Protein AF-A0ABC8SSW8-F1 (afdb_monomer_lite)

pLDDT: mean 94.86, std 8.97, range [36.47, 98.88]

Foldseek 3Di:
DAELFECDCVVHGLVNLLVVCVVVVHDDDDSLCCLPPPSNLVVSLVSLLCQQQDQDPVPRDRNLGDVVQQEYEHYAADDDPPDLQCPSVVVSCVVVVVSNCVSHVDHHYYHNHPDDDGPPPD

Sequence (122 aa):
MLSFVNNNNDFGGRTQYVQWARNAGAQINSNDDFYTNPVLKGYYKNRVKRVITRFNTITGIAYRDDPTIMASGLMNEPRCQVDYSGRTITAWVQEMATYVKALDGKHLLEIGMEGFYGDSLL

Secondary structure (DSSP, 8-state):
-EES-BSSSTTSHHHHHHHHHHHTT-----GGGGGT-HHHHHHHHHHHHHHHTPBPTTT--BGGG-TT--EEES-BS---SS-TTSHHHHHHHHHHHHHHHHH-SSSEEE--------S---

Radius of gyration: 15.2 Å; chains: 1; bounding box: 33×32×49 Å

Organism: NCBI:txid185542

Structure (mmCIF, N/CA/C/O backbone):
data_AF-A0ABC8SSW8-F1
#
_entry.id   AF-A0ABC8SSW8-F1
#
loop_
_atom_site.group_PDB
_atom_site.id
_atom_site.type_symbol
_atom_site.label_atom_id
_atom_site.label_alt_id
_atom_site.label_comp_id
_atom_site.label_asym_id
_atom_site.label_entity_id
_atom_site.label_seq_id
_atom_site.pdbx_PDB_ins_code
_atom_site.Cartn_x
_atom_site.Cartn_y
_atom_site.Cartn_z
_atom_site.occupancy
_atom_site.B_iso_or_equiv
_atom_site.auth_seq_id
_atom_site.auth_comp_id
_atom_site.auth_asym_id
_atom_site.auth_atom_id
_atom_site.pdbx_PDB_model_num
ATOM 1 N N . MET A 1 1 ? -2.424 9.633 10.393 1.00 75.56 1 MET A N 1
ATOM 2 C CA . MET A 1 1 ? -2.401 8.849 9.140 1.00 75.56 1 MET A CA 1
ATOM 3 C C . MET A 1 1 ? -1.272 7.837 9.231 1.00 75.56 1 MET A C 1
ATOM 5 O O . MET A 1 1 ? -0.232 8.195 9.775 1.00 75.56 1 MET A O 1
ATOM 9 N N . LEU A 1 2 ? -1.470 6.599 8.779 1.00 90.19 2 LEU A N 1
ATOM 10 C CA . LEU A 1 2 ? -0.475 5.524 8.899 1.00 90.19 2 LEU A CA 1
ATOM 11 C C . LEU A 1 2 ? -0.020 5.047 7.516 1.00 90.19 2 LEU A C 1
ATOM 13 O O . LEU A 1 2 ? -0.799 4.412 6.820 1.00 90.19 2 LEU A O 1
ATOM 17 N N . SER A 1 3 ? 1.229 5.306 7.126 1.00 94.44 3 SER A N 1
ATOM 18 C CA . SER A 1 3 ? 1.782 4.793 5.862 1.00 94.44 3 SER A CA 1
ATOM 19 C C . SER A 1 3 ? 2.436 3.420 6.051 1.00 94.44 3 SER A C 1
ATOM 21 O O . SER A 1 3 ? 3.164 3.195 7.023 1.00 94.44 3 SER A O 1
ATOM 23 N N . PHE A 1 4 ? 2.177 2.478 5.139 1.00 97.44 4 PHE A N 1
ATOM 24 C CA . PHE A 1 4 ? 2.657 1.099 5.282 1.00 97.44 4 PHE A CA 1
ATOM 25 C C . PHE A 1 4 ? 4.129 0.901 4.893 1.00 97.44 4 PHE A C 1
ATOM 27 O O . PHE A 1 4 ? 4.798 0.017 5.452 1.00 97.44 4 PHE A O 1
ATOM 34 N N . VAL A 1 5 ? 4.636 1.709 3.958 1.00 97.38 5 VAL A N 1
ATOM 35 C CA . VAL A 1 5 ? 6.010 1.648 3.437 1.00 97.38 5 VAL A CA 1
ATOM 36 C C . VAL A 1 5 ? 6.428 3.003 2.855 1.00 97.38 5 VAL A C 1
ATOM 38 O O . VAL A 1 5 ? 5.584 3.829 2.526 1.00 97.38 5 VAL A O 1
ATOM 41 N N . ASN A 1 6 ? 7.731 3.226 2.712 1.00 97.25 6 ASN A N 1
ATOM 42 C CA . ASN A 1 6 ? 8.296 4.424 2.094 1.00 97.25 6 ASN A CA 1
ATOM 43 C C . ASN A 1 6 ? 8.864 4.108 0.701 1.00 97.25 6 ASN A C 1
ATOM 45 O O . ASN A 1 6 ? 9.425 3.027 0.500 1.00 97.25 6 ASN A O 1
ATOM 49 N N . ASN A 1 7 ? 8.743 5.033 -0.250 1.00 96.00 7 ASN A N 1
ATOM 50 C CA . ASN A 1 7 ? 9.477 4.974 -1.513 1.00 96.00 7 ASN A CA 1
ATOM 51 C C . ASN A 1 7 ? 10.977 5.239 -1.311 1.00 96.00 7 ASN A C 1
ATOM 53 O O . ASN A 1 7 ? 11.803 4.586 -1.950 1.00 96.00 7 ASN A O 1
ATOM 57 N N . ASN A 1 8 ? 11.314 6.160 -0.404 1.00 93.25 8 ASN A N 1
ATOM 58 C CA . ASN A 1 8 ? 12.687 6.549 -0.084 1.00 93.25 8 ASN A CA 1
ATOM 59 C C . ASN A 1 8 ? 13.313 5.598 0.950 1.00 93.25 8 ASN A C 1
ATOM 61 O O . ASN A 1 8 ? 12.633 4.757 1.539 1.00 93.25 8 ASN A O 1
ATOM 65 N N . ASN A 1 9 ? 14.618 5.733 1.187 1.00 93.25 9 ASN A N 1
ATOM 66 C CA . ASN A 1 9 ? 15.368 4.824 2.061 1.00 93.25 9 ASN A CA 1
ATOM 67 C C . ASN A 1 9 ? 15.146 5.072 3.562 1.00 93.25 9 ASN A C 1
ATOM 69 O O . ASN A 1 9 ? 15.554 4.242 4.376 1.00 93.25 9 ASN A O 1
ATOM 73 N N . ASP A 1 10 ? 14.511 6.180 3.948 1.00 93.75 10 ASP A N 1
ATOM 74 C CA . ASP A 1 10 ? 14.230 6.463 5.354 1.00 93.75 10 ASP A CA 1
ATOM 75 C C . ASP A 1 10 ? 13.337 5.372 5.948 1.00 93.75 10 ASP A C 1
ATOM 77 O O . ASP A 1 10 ? 12.275 5.038 5.409 1.00 93.75 10 ASP A O 1
ATOM 81 N N . PHE A 1 11 ? 13.795 4.802 7.066 1.00 94.62 11 PHE A N 1
ATOM 82 C CA . PHE A 1 11 ? 13.206 3.624 7.717 1.00 94.62 11 PHE A CA 1
ATOM 83 C C . PHE A 1 11 ? 13.204 2.350 6.840 1.00 94.62 11 PHE A C 1
ATOM 85 O O . PHE A 1 11 ? 12.423 1.424 7.072 1.00 94.62 11 PHE A O 1
ATOM 92 N N . GLY A 1 12 ? 14.085 2.290 5.836 1.00 95.88 12 GLY A N 1
ATOM 93 C CA . GLY A 1 12 ? 14.323 1.160 4.934 1.00 95.88 12 GLY A CA 1
ATOM 94 C C . GLY A 1 12 ? 13.606 1.281 3.586 1.00 95.88 12 GLY A C 1
ATOM 95 O O . GLY A 1 12 ? 14.231 1.114 2.537 1.00 95.88 12 GLY A O 1
ATOM 96 N N . GLY A 1 13 ? 12.301 1.565 3.610 1.00 96.31 13 GLY A N 1
ATOM 97 C CA . GLY A 1 13 ? 11.477 1.724 2.405 1.00 96.31 13 GLY A CA 1
ATOM 98 C C . GLY A 1 13 ? 11.488 0.526 1.448 1.00 96.31 13 GLY A C 1
ATOM 99 O O . GLY A 1 13 ? 11.873 -0.588 1.809 1.00 96.31 13 GLY A O 1
ATOM 100 N N . ARG A 1 14 ? 11.053 0.738 0.201 1.00 96.44 14 ARG A N 1
ATOM 101 C CA . ARG A 1 14 ? 10.974 -0.320 -0.826 1.00 96.44 14 ARG A CA 1
ATOM 102 C C . ARG A 1 14 ? 12.338 -0.916 -1.187 1.00 96.44 14 ARG A C 1
ATOM 104 O O . ARG A 1 14 ? 12.421 -2.111 -1.471 1.00 96.44 14 ARG A O 1
ATOM 111 N N . THR A 1 15 ? 13.409 -0.125 -1.099 1.00 96.94 15 THR A N 1
ATOM 112 C CA . THR A 1 15 ? 14.789 -0.587 -1.315 1.00 96.94 15 THR A CA 1
ATOM 113 C C . THR A 1 15 ? 15.155 -1.717 -0.353 1.00 96.94 15 THR A C 1
ATOM 115 O O . THR A 1 15 ? 15.769 -2.705 -0.758 1.00 96.94 15 THR A O 1
ATOM 118 N N . GLN A 1 16 ? 14.722 -1.636 0.910 1.00 98.25 16 GLN A N 1
ATOM 119 C CA . GLN A 1 16 ? 14.991 -2.691 1.886 1.00 98.25 16 GLN A CA 1
ATOM 120 C C . GLN A 1 16 ? 14.253 -3.998 1.558 1.00 98.25 16 GLN A C 1
ATOM 122 O O . GLN A 1 16 ? 14.823 -5.079 1.719 1.00 98.25 16 GLN A O 1
ATOM 127 N N . TYR A 1 17 ? 13.020 -3.919 1.047 1.00 98.31 17 TYR A N 1
ATOM 128 C CA . TYR A 1 17 ? 12.274 -5.101 0.597 1.00 98.31 17 TYR A CA 1
ATOM 129 C C . TYR A 1 17 ? 12.985 -5.787 -0.569 1.00 98.31 17 TYR A C 1
ATOM 131 O O . TYR A 1 17 ? 13.126 -7.009 -0.574 1.00 98.31 17 TYR A O 1
ATOM 139 N N . VAL A 1 18 ? 13.470 -4.993 -1.526 1.00 98.12 18 VAL A N 1
ATOM 140 C CA . VAL A 1 18 ? 14.265 -5.459 -2.669 1.00 98.12 18 VAL A CA 1
ATOM 141 C C . VAL A 1 18 ? 15.520 -6.194 -2.201 1.00 98.12 18 VAL A C 1
ATOM 143 O O . VAL A 1 18 ? 15.795 -7.294 -2.678 1.00 98.12 18 VAL A O 1
ATOM 146 N N . GLN A 1 19 ? 16.244 -5.649 -1.220 1.00 98.19 19 GLN A N 1
ATOM 147 C CA . GLN A 1 19 ? 17.403 -6.327 -0.631 1.00 98.19 19 GLN A CA 1
ATOM 148 C C . GLN A 1 19 ? 17.025 -7.642 0.063 1.00 98.19 19 GLN A C 1
ATOM 150 O O . GLN A 1 19 ? 17.698 -8.648 -0.146 1.00 98.19 19 GLN A O 1
ATOM 155 N N . TRP A 1 20 ? 15.941 -7.673 0.844 1.00 98.38 20 TRP A N 1
ATOM 156 C CA . TRP A 1 20 ? 15.481 -8.914 1.478 1.00 98.38 20 TRP A CA 1
ATOM 157 C C . TRP A 1 20 ? 15.120 -9.986 0.451 1.00 98.38 20 TRP A C 1
ATOM 159 O O . TRP A 1 20 ? 15.507 -11.139 0.624 1.00 98.38 20 TRP A O 1
ATOM 169 N N . ALA A 1 21 ? 14.443 -9.614 -0.637 1.00 98.31 21 ALA A N 1
ATOM 170 C CA . ALA A 1 21 ? 14.099 -10.551 -1.700 1.00 98.31 21 ALA A CA 1
ATOM 171 C C . ALA A 1 21 ? 15.350 -11.086 -2.416 1.00 98.31 21 ALA A C 1
ATOM 173 O O . ALA A 1 21 ? 15.445 -12.293 -2.633 1.00 98.31 21 ALA A O 1
ATOM 174 N N . ARG A 1 22 ? 16.339 -10.227 -2.710 1.00 98.19 22 ARG A N 1
ATOM 175 C CA . ARG A 1 22 ? 17.633 -10.655 -3.276 1.00 98.19 22 ARG A CA 1
ATOM 176 C C . ARG A 1 22 ? 18.357 -11.636 -2.357 1.00 98.19 22 ARG A C 1
ATOM 178 O O . ARG A 1 22 ? 18.789 -12.688 -2.813 1.00 98.19 22 ARG A O 1
ATOM 185 N N . ASN A 1 23 ? 18.426 -11.333 -1.062 1.00 98.12 23 ASN A N 1
ATOM 186 C CA . ASN A 1 23 ? 19.059 -12.209 -0.073 1.00 98.12 23 ASN A CA 1
ATOM 187 C C . ASN A 1 23 ? 18.323 -13.550 0.075 1.00 98.12 23 ASN A C 1
ATOM 189 O O . ASN A 1 23 ? 18.946 -14.563 0.373 1.00 98.12 23 ASN A O 1
ATOM 193 N N . ALA A 1 24 ? 17.010 -13.566 -0.166 1.00 97.44 24 ALA A N 1
ATOM 194 C CA . ALA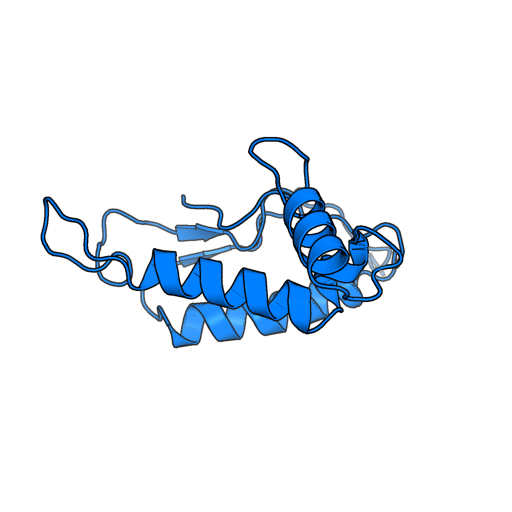 A 1 24 ? 16.197 -14.778 -0.218 1.00 97.44 24 ALA A CA 1
ATOM 195 C C . ALA A 1 24 ? 16.279 -15.526 -1.569 1.00 97.44 24 ALA A C 1
ATOM 197 O O . ALA A 1 24 ? 15.569 -16.512 -1.760 1.00 97.44 24 ALA A O 1
ATOM 198 N N . GLY A 1 25 ? 17.121 -15.076 -2.509 1.00 97.25 25 GLY A N 1
ATOM 199 C CA . GLY A 1 25 ? 17.357 -15.724 -3.803 1.00 97.25 25 GLY A CA 1
ATOM 200 C C . GLY A 1 25 ? 16.428 -15.284 -4.940 1.00 97.25 25 GLY A C 1
ATOM 201 O O . GLY A 1 25 ? 16.497 -15.847 -6.035 1.00 97.25 25 GLY A O 1
ATOM 202 N N . ALA A 1 26 ? 15.566 -14.284 -4.727 1.00 97.38 26 ALA A N 1
ATOM 203 C CA . ALA A 1 26 ? 14.721 -13.750 -5.791 1.00 97.38 26 ALA A CA 1
ATOM 204 C C . ALA A 1 26 ? 15.549 -12.941 -6.802 1.00 97.38 26 ALA A C 1
ATOM 206 O O . ALA A 1 26 ? 16.396 -12.124 -6.435 1.00 97.38 26 ALA A O 1
ATOM 207 N N . GLN A 1 27 ? 15.256 -13.131 -8.088 1.00 95.69 27 GLN A N 1
ATOM 208 C CA . GLN A 1 27 ? 15.863 -12.360 -9.171 1.00 95.69 27 GLN A CA 1
ATOM 209 C C . GLN A 1 27 ? 15.185 -10.987 -9.258 1.00 95.69 27 GLN A C 1
ATOM 211 O O . GLN A 1 27 ? 14.030 -10.900 -9.674 1.00 95.69 27 GLN A O 1
ATOM 216 N N . ILE A 1 28 ? 15.888 -9.936 -8.820 1.00 97.06 28 ILE A N 1
ATOM 217 C CA . ILE A 1 28 ? 15.384 -8.555 -8.771 1.00 97.06 28 ILE A CA 1
ATOM 218 C C . ILE A 1 28 ? 16.333 -7.616 -9.519 1.00 97.06 28 ILE A C 1
ATOM 220 O O . ILE A 1 28 ? 17.465 -7.385 -9.072 1.00 97.06 28 ILE A O 1
ATOM 224 N N . ASN A 1 29 ? 15.847 -7.020 -10.603 1.00 94.56 29 ASN A N 1
ATOM 225 C CA . ASN A 1 29 ? 16.620 -6.179 -11.516 1.00 94.56 29 ASN A CA 1
ATOM 226 C C . ASN A 1 29 ? 16.699 -4.728 -11.037 1.00 94.56 29 ASN A C 1
ATOM 228 O O . ASN A 1 29 ? 17.748 -4.096 -11.131 1.00 94.56 29 ASN A O 1
ATOM 232 N N . SER A 1 30 ? 15.610 -4.203 -10.476 1.00 96.06 30 SER A N 1
ATOM 233 C CA . SER A 1 30 ? 15.505 -2.796 -10.084 1.00 96.06 30 SER A CA 1
ATOM 234 C C . SER A 1 30 ? 14.736 -2.618 -8.777 1.00 96.06 30 SER A C 1
ATOM 236 O O . SER A 1 30 ? 14.081 -3.541 -8.293 1.00 96.06 30 SER A O 1
ATOM 238 N N . ASN A 1 31 ? 14.780 -1.413 -8.202 1.00 96.19 31 ASN A N 1
ATOM 239 C CA . ASN A 1 31 ? 13.909 -1.097 -7.071 1.00 96.19 31 ASN A CA 1
ATOM 240 C C . ASN A 1 31 ? 12.425 -1.047 -7.478 1.00 96.19 31 ASN A C 1
ATOM 242 O O . ASN A 1 31 ? 11.553 -1.273 -6.635 1.00 96.19 31 ASN A O 1
ATOM 246 N N . ASP A 1 32 ? 12.126 -0.745 -8.745 1.00 97.62 32 ASP A N 1
ATOM 247 C CA . ASP A 1 32 ? 10.758 -0.661 -9.275 1.00 97.62 32 ASP A CA 1
ATOM 248 C C . ASP A 1 32 ? 10.111 -2.042 -9.447 1.00 97.62 32 ASP A C 1
ATOM 250 O O . ASP A 1 32 ? 8.885 -2.150 -9.473 1.00 97.62 32 ASP A O 1
ATOM 254 N N . ASP A 1 33 ? 10.898 -3.121 -9.402 1.00 97.88 33 ASP A N 1
ATOM 255 C CA . ASP A 1 33 ? 10.381 -4.490 -9.305 1.00 97.88 33 ASP A CA 1
ATOM 256 C C . ASP A 1 33 ? 9.527 -4.685 -8.038 1.00 97.88 33 ASP A C 1
ATOM 258 O O . ASP A 1 33 ? 8.740 -5.626 -7.967 1.00 97.88 33 ASP A O 1
ATOM 262 N N . PHE A 1 34 ? 9.618 -3.790 -7.045 1.00 98.44 34 PHE A N 1
ATOM 263 C CA . PHE A 1 34 ? 8.697 -3.750 -5.906 1.00 98.44 34 PHE A CA 1
ATOM 264 C C . PHE A 1 34 ? 7.219 -3.716 -6.328 1.00 98.44 34 PHE A C 1
ATOM 266 O O . PHE A 1 34 ? 6.372 -4.315 -5.660 1.00 98.44 34 PHE A O 1
ATOM 273 N N . TYR A 1 35 ? 6.908 -3.054 -7.446 1.00 98.31 35 TYR A N 1
ATOM 274 C CA . TYR A 1 35 ? 5.541 -2.919 -7.943 1.00 98.31 35 TYR A CA 1
ATOM 275 C C . TYR A 1 35 ? 5.044 -4.155 -8.707 1.00 98.31 35 TYR A C 1
ATOM 277 O O . TYR A 1 35 ? 3.840 -4.345 -8.862 1.00 98.31 35 TYR A O 1
ATOM 285 N N . THR A 1 36 ? 5.939 -5.020 -9.184 1.00 98.00 36 THR A N 1
ATOM 286 C CA . THR A 1 36 ? 5.584 -6.091 -10.132 1.00 98.00 36 THR A CA 1
ATOM 287 C C . THR A 1 36 ? 5.933 -7.482 -9.615 1.00 98.00 36 THR A C 1
ATOM 289 O O . THR A 1 36 ? 5.147 -8.417 -9.790 1.00 98.00 36 THR A O 1
ATOM 292 N N . ASN A 1 37 ? 7.065 -7.630 -8.925 1.00 98.25 37 ASN A N 1
ATOM 293 C CA . ASN A 1 37 ? 7.571 -8.916 -8.475 1.00 98.25 37 ASN A CA 1
ATOM 294 C C . ASN A 1 37 ? 6.654 -9.529 -7.394 1.00 98.25 37 ASN A C 1
ATOM 296 O O . ASN A 1 37 ? 6.398 -8.901 -6.360 1.00 98.25 37 ASN A O 1
ATOM 300 N N . PRO A 1 38 ? 6.176 -10.773 -7.579 1.00 98.12 38 PRO A N 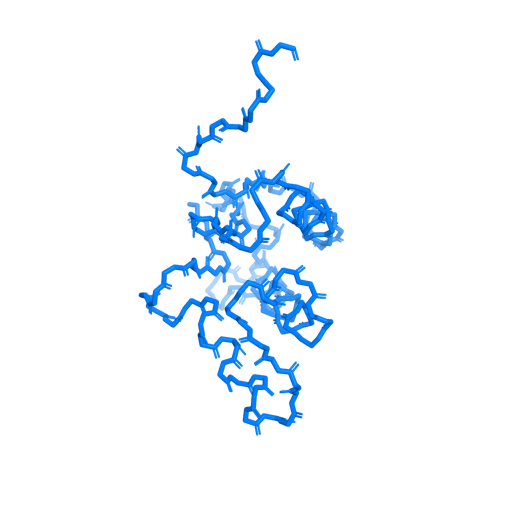1
ATOM 301 C CA . PRO A 1 38 ? 5.217 -11.393 -6.667 1.00 98.12 38 PRO A CA 1
ATOM 302 C C . PRO A 1 38 ? 5.766 -11.609 -5.249 1.00 98.12 38 PRO A C 1
ATOM 304 O O . PRO A 1 38 ? 4.995 -11.524 -4.293 1.00 98.12 38 PRO A O 1
ATOM 307 N N . VAL A 1 39 ? 7.077 -11.828 -5.084 1.00 98.38 39 VAL A N 1
ATOM 308 C CA . VAL A 1 39 ? 7.710 -11.978 -3.761 1.00 98.38 39 VAL A CA 1
ATOM 309 C C . VAL A 1 39 ? 7.652 -10.655 -2.998 1.00 98.38 39 VAL A C 1
ATOM 311 O O . VAL A 1 39 ? 7.207 -10.624 -1.850 1.00 98.38 39 VAL A O 1
ATOM 314 N N . LEU A 1 40 ? 8.016 -9.548 -3.653 1.00 98.62 40 LEU A N 1
ATOM 315 C CA . LEU A 1 40 ? 7.989 -8.210 -3.051 1.00 98.62 40 LEU A CA 1
ATOM 316 C C . LEU A 1 40 ? 6.563 -7.766 -2.707 1.00 98.62 40 LEU A C 1
ATOM 318 O O . LEU A 1 40 ? 6.310 -7.325 -1.581 1.00 98.62 40 LEU A O 1
ATOM 322 N N . LYS A 1 41 ? 5.607 -7.981 -3.620 1.00 98.69 41 LYS A N 1
ATOM 323 C CA . LYS A 1 41 ? 4.179 -7.757 -3.344 1.00 98.69 41 LYS A CA 1
ATOM 324 C C . LYS A 1 41 ? 3.688 -8.612 -2.172 1.00 98.69 41 LYS A C 1
ATOM 326 O O . LYS A 1 41 ? 2.928 -8.127 -1.336 1.00 98.69 41 LYS A O 1
ATOM 331 N N . GLY A 1 42 ? 4.149 -9.858 -2.067 1.00 98.75 42 GLY A N 1
ATOM 332 C CA . GLY A 1 42 ? 3.855 -10.745 -0.941 1.00 98.75 42 GLY A CA 1
ATOM 333 C C . GLY A 1 42 ? 4.372 -10.202 0.393 1.00 98.75 42 GLY A C 1
ATOM 334 O O . GLY A 1 42 ? 3.622 -10.138 1.368 1.00 98.75 42 GLY A O 1
ATOM 335 N N . TYR A 1 43 ? 5.623 -9.739 0.439 1.00 98.69 43 TYR A N 1
ATOM 336 C CA . TYR A 1 43 ? 6.193 -9.113 1.635 1.00 98.69 43 TYR A CA 1
ATOM 337 C C . TYR A 1 43 ? 5.394 -7.882 2.071 1.00 98.69 43 TYR A C 1
ATOM 339 O O . TYR A 1 43 ? 5.076 -7.743 3.255 1.00 98.69 43 TYR A O 1
ATOM 347 N N . TYR A 1 44 ? 5.005 -7.024 1.125 1.00 98.75 44 TYR A N 1
ATOM 348 C CA . TYR A 1 44 ? 4.154 -5.871 1.409 1.00 98.75 44 TYR A CA 1
ATOM 349 C C . TYR A 1 44 ? 2.781 -6.287 1.964 1.00 98.75 44 TYR A C 1
ATOM 351 O O . TYR A 1 44 ? 2.360 -5.806 3.017 1.00 98.75 44 TYR A O 1
ATOM 359 N N . LYS A 1 45 ? 2.099 -7.247 1.328 1.00 98.88 45 LYS A N 1
ATOM 360 C CA . LYS A 1 45 ? 0.799 -7.755 1.802 1.00 98.88 45 LYS A CA 1
ATOM 361 C C . LYS A 1 45 ? 0.879 -8.362 3.206 1.00 98.88 45 LYS A C 1
ATOM 363 O O . LYS A 1 45 ? -0.047 -8.186 4.004 1.00 98.88 45 LYS A O 1
ATOM 368 N N . ASN A 1 46 ? 1.987 -9.029 3.534 1.00 98.75 46 ASN A N 1
ATOM 369 C CA . ASN A 1 46 ? 2.243 -9.565 4.872 1.00 98.75 46 ASN A CA 1
ATOM 370 C C . ASN A 1 46 ? 2.429 -8.449 5.909 1.00 98.75 46 ASN A C 1
ATOM 372 O O . ASN A 1 46 ? 1.828 -8.508 6.983 1.00 98.75 46 ASN A O 1
ATOM 376 N N . ARG A 1 47 ? 3.205 -7.408 5.575 1.00 98.25 47 ARG A N 1
ATOM 377 C CA . ARG A 1 47 ? 3.375 -6.194 6.393 1.00 98.25 47 ARG A CA 1
ATOM 378 C C . ARG A 1 47 ? 2.027 -5.530 6.678 1.00 98.25 47 ARG A C 1
ATOM 380 O O . ARG A 1 47 ? 1.703 -5.309 7.843 1.00 98.25 47 ARG A O 1
ATOM 387 N N . VAL A 1 48 ? 1.236 -5.264 5.637 1.00 98.56 48 VAL A N 1
ATOM 388 C CA . VAL A 1 48 ? -0.102 -4.660 5.742 1.00 98.56 48 VAL A CA 1
ATOM 389 C C . VAL A 1 48 ? -0.996 -5.479 6.666 1.00 98.56 48 VAL A C 1
ATOM 391 O O . VAL A 1 48 ? -1.515 -4.948 7.647 1.00 98.56 48 VAL A O 1
ATOM 394 N N . LYS A 1 49 ? -1.119 -6.790 6.414 1.00 98.69 49 LYS A N 1
ATOM 395 C CA . LYS A 1 49 ? -1.940 -7.681 7.243 1.00 98.69 49 LYS A CA 1
ATOM 396 C C . LYS A 1 49 ? -1.502 -7.636 8.700 1.00 98.69 49 LYS A C 1
ATOM 398 O O . LYS A 1 49 ? -2.341 -7.473 9.577 1.00 98.69 49 LYS A O 1
ATOM 403 N N . ARG A 1 50 ? -0.193 -7.717 8.959 1.00 98.50 50 ARG A N 1
ATOM 404 C CA . ARG A 1 50 ? 0.360 -7.689 10.317 1.00 98.50 50 ARG A CA 1
ATOM 405 C C . ARG A 1 50 ? 0.002 -6.411 11.075 1.00 98.50 50 ARG A C 1
ATOM 407 O O . ARG A 1 50 ? -0.230 -6.492 12.277 1.00 98.50 50 ARG A O 1
ATOM 414 N N . VAL A 1 51 ? -0.013 -5.263 10.398 1.00 98.19 51 VAL A N 1
ATOM 415 C CA . VAL A 1 51 ? -0.356 -3.967 10.999 1.00 98.19 51 VAL A CA 1
ATOM 416 C C . VAL A 1 51 ? -1.864 -3.842 11.210 1.00 98.19 51 VAL A C 1
ATOM 418 O O . VAL A 1 51 ? -2.292 -3.569 12.324 1.00 98.19 51 VAL A O 1
ATOM 421 N N . ILE A 1 52 ? -2.668 -4.094 10.176 1.00 97.94 52 ILE A N 1
ATOM 422 C CA . ILE A 1 52 ? -4.128 -3.914 10.217 1.00 97.94 52 ILE A CA 1
ATOM 423 C C . ILE A 1 52 ? -4.790 -4.858 11.232 1.00 97.94 52 ILE A C 1
ATOM 425 O O . ILE A 1 52 ? -5.705 -4.462 11.951 1.00 97.94 52 ILE A O 1
ATOM 429 N N . THR A 1 53 ? -4.311 -6.102 11.343 1.00 98.06 53 THR A N 1
ATOM 430 C CA . THR A 1 53 ? -4.856 -7.082 12.299 1.00 98.06 53 THR A CA 1
ATOM 431 C C . THR A 1 53 ? -4.177 -7.031 13.669 1.00 98.06 53 THR A C 1
ATOM 433 O O . THR 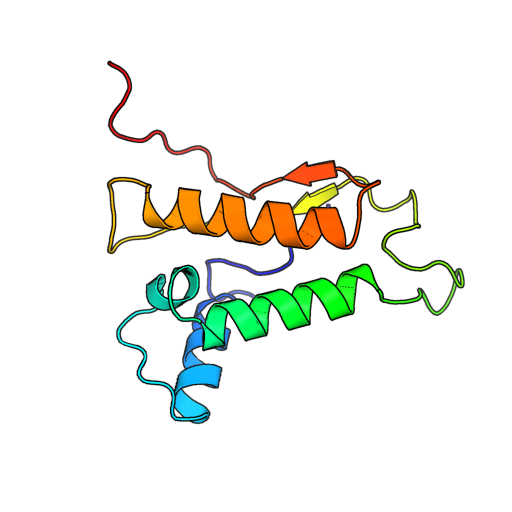A 1 53 ? -4.367 -7.940 14.478 1.00 98.06 53 THR A O 1
ATOM 436 N N . ARG A 1 54 ? -3.321 -6.036 13.935 1.00 98.50 54 ARG A N 1
ATOM 437 C CA . ARG A 1 54 ? -2.667 -5.889 15.237 1.00 98.50 54 ARG A CA 1
ATOM 438 C C . ARG A 1 54 ? -3.704 -5.497 16.281 1.00 98.50 54 ARG A C 1
ATOM 440 O O . ARG A 1 54 ? -4.402 -4.509 16.102 1.00 98.50 54 ARG A O 1
ATOM 447 N N . PHE A 1 55 ? -3.726 -6.210 17.401 1.00 98.50 55 PHE A N 1
ATOM 448 C CA . PHE A 1 55 ? -4.400 -5.746 18.609 1.00 98.50 55 PHE A CA 1
ATOM 449 C C . PHE A 1 55 ? -3.508 -4.749 19.340 1.00 98.50 55 PHE A C 1
ATOM 451 O O . PHE A 1 55 ? -2.337 -5.031 19.623 1.00 98.50 55 PHE A O 1
ATOM 458 N N . ASN A 1 56 ? -4.051 -3.569 19.618 1.00 98.38 56 ASN A N 1
ATOM 459 C CA . ASN A 1 56 ? -3.422 -2.622 20.516 1.00 98.38 56 ASN A CA 1
ATOM 460 C C . ASN A 1 56 ? -3.356 -3.256 21.913 1.00 98.38 56 ASN A C 1
ATOM 462 O O . ASN A 1 56 ? -4.377 -3.638 22.475 1.00 98.38 56 ASN A O 1
ATOM 466 N N . THR A 1 57 ? -2.158 -3.381 22.476 1.00 98.44 57 THR A N 1
ATOM 467 C CA . THR A 1 57 ? -1.945 -4.038 23.775 1.00 98.44 57 THR A CA 1
ATOM 468 C C . THR A 1 57 ? -2.471 -3.227 24.957 1.00 98.44 57 THR A C 1
ATOM 470 O O . THR A 1 57 ? -2.534 -3.756 26.059 1.00 98.44 57 THR A O 1
ATOM 473 N N . ILE A 1 58 ? -2.814 -1.955 24.741 1.00 98.50 58 ILE A N 1
ATOM 474 C CA . ILE A 1 58 ? -3.355 -1.056 25.763 1.00 98.50 58 ILE A CA 1
ATOM 475 C C . ILE A 1 58 ? -4.881 -1.028 25.672 1.00 98.50 58 ILE A C 1
ATOM 477 O O . ILE A 1 58 ? -5.557 -1.292 26.658 1.00 98.50 58 ILE A O 1
ATOM 481 N N . THR A 1 59 ? -5.435 -0.730 24.492 1.00 98.25 59 THR A N 1
ATOM 482 C CA . THR A 1 59 ? -6.895 -0.591 24.328 1.00 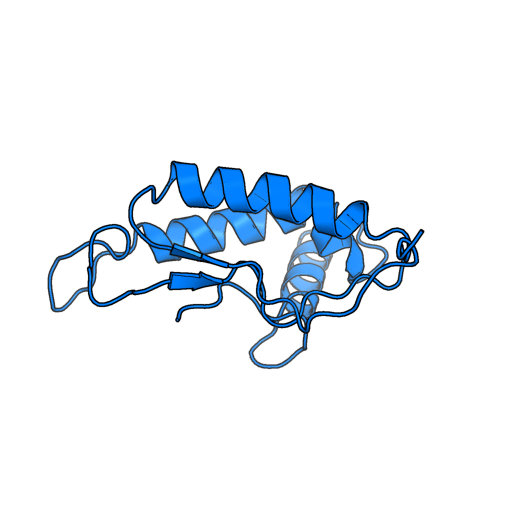98.25 59 THR A CA 1
ATOM 483 C C . THR A 1 59 ? -7.605 -1.925 24.095 1.00 98.25 59 THR A C 1
ATOM 485 O O . THR A 1 59 ? -8.818 -2.002 24.251 1.00 98.25 59 THR A O 1
ATOM 488 N N . GLY A 1 60 ? -6.879 -2.977 23.700 1.00 98.06 60 GLY A N 1
ATOM 489 C CA . GLY A 1 60 ? -7.459 -4.272 23.330 1.00 98.06 60 GLY A CA 1
ATOM 490 C C . GLY A 1 60 ? -8.207 -4.267 21.991 1.00 98.06 60 GLY A C 1
ATOM 491 O O . GLY A 1 60 ? -8.783 -5.284 21.616 1.00 98.06 60 GLY A O 1
ATOM 492 N N . ILE A 1 61 ? -8.194 -3.153 21.255 1.00 98.25 61 ILE A N 1
AT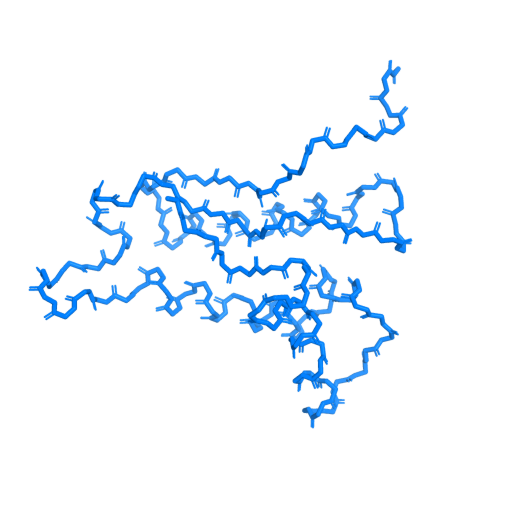OM 493 C CA . ILE A 1 61 ? -8.896 -2.990 19.977 1.00 98.25 61 ILE A CA 1
ATOM 494 C C . ILE A 1 61 ? -7.939 -3.345 18.832 1.00 98.25 61 ILE A C 1
ATOM 496 O O . ILE A 1 61 ? -6.757 -2.984 18.852 1.00 98.25 61 ILE A O 1
ATOM 500 N N . ALA A 1 62 ? -8.422 -4.086 17.833 1.00 98.19 62 ALA A N 1
ATOM 501 C CA . ALA A 1 62 ? -7.656 -4.317 16.612 1.00 98.19 62 ALA A CA 1
ATOM 502 C C . ALA A 1 62 ? -7.540 -3.014 15.811 1.00 98.19 62 ALA A C 1
ATOM 504 O O . ALA A 1 62 ? -8.504 -2.267 15.724 1.00 98.19 62 ALA A O 1
ATOM 505 N N . TYR A 1 63 ? -6.399 -2.746 15.178 1.00 98.44 63 TYR A N 1
ATOM 506 C CA . TYR A 1 63 ? -6.171 -1.474 14.479 1.00 98.44 63 TYR A CA 1
ATOM 507 C C . TYR A 1 63 ? -7.225 -1.197 13.399 1.00 98.44 63 TYR A C 1
ATOM 509 O O . TYR A 1 63 ? -7.668 -0.066 13.273 1.00 98.44 63 TYR A O 1
ATOM 517 N N . ARG A 1 64 ? -7.705 -2.225 12.687 1.00 97.56 64 ARG A N 1
ATOM 518 C CA . ARG A 1 64 ? -8.824 -2.117 11.726 1.00 97.56 64 ARG A CA 1
ATOM 519 C C . ARG A 1 64 ? -10.171 -1.684 12.327 1.00 97.56 64 ARG A C 1
ATOM 521 O O . ARG A 1 64 ? -11.102 -1.384 11.593 1.00 97.56 64 ARG A O 1
ATOM 528 N N . ASP A 1 65 ? -10.296 -1.728 13.648 1.00 98.31 65 ASP A N 1
ATOM 529 C CA . ASP A 1 65 ? -11.510 -1.427 14.405 1.00 98.31 65 ASP A CA 1
ATOM 530 C C . ASP A 1 65 ? -11.347 -0.167 15.287 1.00 98.31 65 ASP A C 1
ATOM 532 O O . ASP A 1 65 ? -12.294 0.205 15.977 1.00 98.31 65 ASP A O 1
ATOM 536 N N . ASP A 1 66 ? -10.175 0.488 15.280 1.00 98.12 66 ASP A N 1
ATOM 537 C CA . ASP A 1 66 ? -9.844 1.619 16.160 1.00 98.12 66 ASP A CA 1
ATOM 538 C C . ASP A 1 66 ? -10.092 2.984 15.479 1.00 98.12 66 ASP A C 1
ATOM 540 O O . ASP A 1 66 ? -9.299 3.389 14.625 1.00 98.12 66 ASP A O 1
ATOM 544 N N . PRO A 1 67 ? -11.120 3.754 15.894 1.00 97.44 67 PRO A N 1
ATOM 545 C CA . PRO A 1 67 ? -11.501 5.011 15.242 1.00 97.44 67 PRO A CA 1
ATOM 546 C C . PRO A 1 67 ? -10.466 6.135 15.402 1.00 97.44 67 PRO A C 1
ATOM 548 O O . PRO A 1 67 ? -10.591 7.178 14.759 1.00 97.44 67 PRO A O 1
ATOM 551 N N . THR A 1 68 ? -9.436 5.948 16.234 1.00 97.69 68 THR A N 1
ATOM 552 C CA . THR A 1 68 ? -8.297 6.875 16.322 1.00 97.69 68 THR A CA 1
ATOM 553 C C . THR A 1 68 ? -7.532 6.931 14.996 1.00 97.69 68 THR A C 1
ATOM 555 O O . THR A 1 68 ? -6.934 7.953 14.644 1.00 97.69 68 THR A O 1
ATOM 558 N N . ILE A 1 69 ? -7.537 5.835 14.232 1.00 97.94 69 ILE A N 1
ATOM 559 C CA . ILE A 1 69 ? -6.889 5.767 12.926 1.00 97.94 69 ILE A CA 1
ATOM 560 C C . ILE A 1 69 ? -7.834 6.361 11.881 1.00 97.94 69 ILE A C 1
ATOM 562 O O . ILE A 1 69 ? -8.730 5.705 11.382 1.00 97.94 69 ILE A O 1
ATOM 566 N N . MET A 1 70 ? -7.603 7.609 11.479 1.00 97.06 70 MET A N 1
ATOM 567 C CA . MET A 1 70 ? -8.425 8.226 10.427 1.00 97.06 70 MET A CA 1
ATOM 568 C C . MET A 1 70 ? -8.253 7.541 9.058 1.00 97.06 70 MET A C 1
ATOM 570 O O . MET A 1 70 ? -9.229 7.235 8.372 1.00 97.06 70 MET A O 1
ATOM 574 N N . ALA A 1 71 ? -7.000 7.344 8.636 1.00 96.19 71 ALA A N 1
ATOM 575 C CA . ALA A 1 71 ? -6.665 6.829 7.314 1.00 96.19 71 ALA A CA 1
ATOM 576 C C . ALA A 1 71 ? -5.312 6.107 7.301 1.00 96.19 71 ALA A C 1
ATOM 578 O O . ALA A 1 71 ? -4.393 6.468 8.055 1.00 96.19 71 ALA A O 1
ATOM 579 N N . SER A 1 72 ? -5.191 5.136 6.397 1.00 96.69 72 SER A N 1
ATOM 580 C CA . SER A 1 72 ? -3.929 4.472 6.057 1.00 96.69 72 SER A CA 1
ATOM 581 C C . SER A 1 72 ? -3.467 4.844 4.649 1.00 96.69 72 SER A C 1
ATOM 583 O O . SER A 1 72 ? -4.296 5.097 3.781 1.00 96.69 72 SER A O 1
ATOM 585 N N . GLY A 1 73 ? -2.154 4.842 4.438 1.00 96.94 73 GLY A N 1
ATOM 586 C CA . GLY A 1 73 ? -1.489 5.150 3.178 1.00 96.94 73 GLY A CA 1
ATOM 587 C C . GLY A 1 73 ? -0.773 3.945 2.595 1.00 96.94 73 GLY A C 1
ATOM 588 O O . GLY A 1 73 ? -0.058 3.241 3.318 1.00 96.94 73 GLY A O 1
ATOM 589 N N . LEU A 1 74 ? -0.945 3.695 1.294 1.00 98.06 74 LEU A N 1
ATOM 590 C CA . LEU A 1 74 ? -0.308 2.551 0.640 1.00 98.06 74 LEU A CA 1
ATOM 591 C C . LEU A 1 74 ? 1.219 2.652 0.673 1.00 98.06 74 LEU A C 1
ATOM 593 O O . LEU A 1 74 ? 1.880 1.687 1.070 1.00 98.06 74 LEU A O 1
ATOM 597 N N . MET A 1 75 ? 1.765 3.796 0.268 1.00 97.81 75 MET A N 1
ATOM 598 C CA . MET A 1 75 ? 3.197 4.078 0.262 1.00 97.81 75 MET A CA 1
ATOM 599 C C . MET A 1 75 ? 3.421 5.586 0.331 1.00 97.81 75 MET A C 1
ATOM 601 O O . MET A 1 75 ? 2.763 6.327 -0.376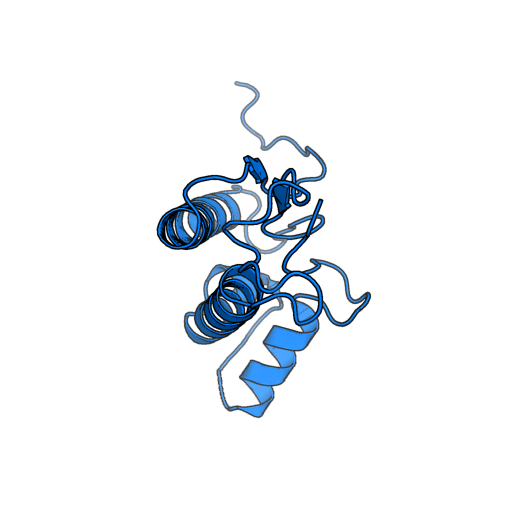 1.00 97.81 75 MET A O 1
ATOM 605 N N . ASN A 1 76 ? 4.384 6.050 1.124 1.00 97.50 76 ASN A N 1
ATOM 606 C CA . ASN A 1 76 ? 4.832 7.440 1.038 1.00 97.50 76 ASN A CA 1
ATOM 607 C C . ASN A 1 76 ? 5.573 7.690 -0.289 1.00 97.50 76 ASN A C 1
ATOM 609 O O . ASN A 1 76 ? 6.586 7.032 -0.532 1.00 97.50 76 ASN A O 1
ATOM 613 N N . GLU A 1 77 ? 5.087 8.638 -1.092 1.00 96.31 77 GLU A N 1
ATOM 614 C CA . GLU A 1 77 ? 5.711 9.161 -2.320 1.00 96.31 77 GLU A CA 1
ATOM 615 C C . GLU A 1 77 ? 6.064 8.094 -3.379 1.00 96.31 77 GLU A C 1
ATOM 617 O O . GLU A 1 77 ? 7.216 8.004 -3.807 1.00 96.31 77 GLU A O 1
ATOM 622 N N . PRO A 1 78 ? 5.124 7.232 -3.816 1.00 95.69 78 PRO A N 1
ATOM 623 C CA . PRO A 1 78 ? 5.422 6.192 -4.795 1.00 95.69 78 PRO A CA 1
ATOM 624 C C . PRO A 1 78 ? 5.916 6.796 -6.116 1.00 95.69 78 PRO A C 1
ATOM 626 O O . PRO A 1 78 ? 5.232 7.605 -6.742 1.00 95.69 78 PRO A O 1
ATOM 629 N N . ARG A 1 79 ? 7.089 6.344 -6.575 1.00 94.81 79 ARG A N 1
ATOM 630 C CA . ARG A 1 79 ? 7.670 6.693 -7.881 1.00 94.81 79 ARG A CA 1
ATOM 631 C C . ARG A 1 79 ? 8.118 5.440 -8.626 1.00 94.81 79 ARG A C 1
ATOM 633 O O . ARG A 1 79 ? 8.646 4.513 -8.011 1.00 94.81 79 ARG A O 1
ATOM 640 N N . CYS A 1 80 ? 7.948 5.437 -9.945 1.00 94.50 80 CYS A N 1
ATOM 641 C CA . CYS A 1 80 ? 8.379 4.374 -10.851 1.00 94.50 80 CYS A CA 1
ATOM 642 C C . CYS A 1 80 ? 9.134 5.033 -12.005 1.00 94.50 80 CYS A C 1
ATOM 644 O O . CYS A 1 80 ? 8.568 5.847 -12.729 1.00 94.50 80 CYS A O 1
ATOM 646 N N . GLN A 1 81 ? 10.421 4.730 -12.128 1.00 92.12 81 GLN A N 1
ATOM 647 C CA . GLN A 1 81 ? 11.316 5.305 -13.133 1.00 92.12 81 GLN A CA 1
ATOM 648 C C . GLN A 1 81 ? 11.469 4.400 -14.360 1.00 92.12 81 GLN A C 1
ATOM 650 O O . GLN A 1 81 ? 11.931 4.857 -15.399 1.00 92.12 81 GLN A O 1
ATOM 655 N N . VAL A 1 82 ? 11.065 3.129 -14.263 1.00 92.88 82 VAL A N 1
ATOM 656 C CA . VAL A 1 82 ? 11.068 2.191 -15.401 1.00 92.88 82 VAL A CA 1
ATOM 657 C C . VAL A 1 82 ? 9.796 2.250 -16.257 1.00 92.88 82 VAL A C 1
ATOM 659 O O . VAL A 1 82 ? 9.788 1.706 -17.357 1.00 92.88 82 VAL A O 1
ATOM 662 N N . ASP A 1 83 ? 8.726 2.899 -15.782 1.00 92.25 83 ASP A N 1
ATOM 663 C CA . ASP A 1 83 ? 7.461 3.051 -16.513 1.00 92.25 83 ASP A CA 1
ATOM 664 C C . ASP A 1 83 ? 6.823 4.430 -16.281 1.00 92.25 83 ASP A C 1
ATOM 666 O O . ASP A 1 83 ? 6.029 4.627 -15.358 1.00 92.25 83 ASP A O 1
ATOM 670 N N . TYR A 1 84 ? 7.128 5.371 -17.176 1.00 90.44 84 TYR A N 1
ATOM 671 C CA . TYR A 1 84 ? 6.556 6.721 -17.176 1.00 90.44 84 TYR A CA 1
ATOM 672 C C . TYR A 1 84 ? 5.093 6.774 -17.644 1.00 90.44 84 TYR A C 1
ATOM 674 O O . TYR A 1 84 ? 4.441 7.796 -17.457 1.00 90.44 84 TYR A O 1
ATOM 682 N N . SER A 1 85 ? 4.529 5.683 -18.189 1.00 90.81 85 SER A N 1
ATOM 683 C CA . SER A 1 85 ? 3.102 5.651 -18.559 1.00 90.81 85 SER A CA 1
ATOM 684 C C . SER A 1 85 ? 2.166 5.606 -17.345 1.00 90.81 85 SER A C 1
ATOM 686 O O . SER A 1 85 ? 0.950 5.693 -17.499 1.00 90.81 85 SER A O 1
ATOM 688 N N . GLY A 1 86 ? 2.707 5.399 -16.138 1.00 91.44 86 GLY A N 1
ATOM 689 C CA . GLY A 1 86 ? 1.954 5.302 -14.885 1.00 91.44 86 GLY A CA 1
ATOM 690 C C . GLY A 1 86 ? 1.240 3.963 -14.672 1.00 91.44 86 GLY A C 1
ATOM 691 O O . GLY A 1 86 ? 0.864 3.645 -13.542 1.00 91.44 86 GLY A O 1
ATOM 692 N N . ARG A 1 87 ? 1.115 3.128 -15.713 1.00 94.25 87 ARG A N 1
ATOM 693 C CA . ARG A 1 87 ? 0.361 1.863 -15.674 1.00 94.25 87 ARG A CA 1
ATOM 694 C C . ARG A 1 87 ? 0.850 0.909 -14.590 1.00 94.25 87 ARG A C 1
ATOM 696 O O . ARG A 1 87 ? 0.025 0.293 -13.917 1.00 94.25 87 ARG A O 1
ATOM 703 N N . THR A 1 88 ? 2.162 0.816 -14.382 1.00 96.19 88 THR A N 1
ATOM 704 C CA . THR A 1 88 ? 2.753 -0.036 -13.339 1.00 96.19 88 THR A CA 1
ATOM 705 C C . THR A 1 88 ? 2.296 0.372 -11.936 1.00 96.19 88 THR A C 1
ATOM 707 O O . THR A 1 88 ? 1.851 -0.482 -11.165 1.00 96.19 88 THR A O 1
ATOM 710 N N . ILE A 1 89 ? 2.343 1.670 -11.610 1.00 95.69 89 ILE A N 1
ATOM 711 C CA . ILE A 1 89 ? 1.882 2.167 -10.305 1.00 95.69 89 ILE A CA 1
ATOM 712 C C . ILE A 1 89 ? 0.370 2.004 -10.189 1.00 95.69 89 ILE A C 1
ATOM 714 O O . ILE A 1 89 ? -0.093 1.488 -9.177 1.00 95.69 89 ILE A O 1
ATOM 718 N N . THR A 1 90 ? -0.407 2.381 -11.208 1.00 95.94 90 THR A N 1
ATOM 719 C CA . THR A 1 90 ? -1.873 2.263 -11.172 1.00 95.94 90 THR A CA 1
ATOM 720 C C . THR A 1 90 ? -2.321 0.821 -10.934 1.00 95.94 90 THR A C 1
ATOM 722 O O . THR A 1 90 ? -3.184 0.580 -10.089 1.00 95.94 90 THR A O 1
ATOM 725 N N . ALA A 1 91 ? -1.706 -0.153 -11.613 1.00 98.06 91 ALA A N 1
ATOM 726 C CA . ALA A 1 91 ? -2.010 -1.569 -11.416 1.00 98.06 91 ALA A CA 1
ATOM 727 C C . ALA A 1 91 ? -1.656 -2.039 -9.995 1.00 98.06 91 ALA A C 1
ATOM 729 O O . ALA A 1 91 ? -2.455 -2.724 -9.351 1.00 98.06 91 ALA A O 1
ATOM 730 N N . TRP A 1 92 ? -0.490 -1.635 -9.480 1.00 98.50 92 TRP A N 1
ATOM 731 C CA . TRP A 1 92 ? -0.085 -1.956 -8.112 1.00 98.50 92 TRP A CA 1
ATOM 732 C C . TRP A 1 92 ? -1.017 -1.323 -7.072 1.00 98.50 92 TRP A C 1
ATOM 734 O O . TRP A 1 92 ? -1.445 -2.003 -6.142 1.00 98.50 92 TRP A O 1
ATOM 744 N N . VAL A 1 93 ? -1.391 -0.053 -7.251 1.00 98.38 93 VAL A N 1
ATOM 745 C CA . VAL A 1 93 ? -2.337 0.661 -6.384 1.00 98.38 93 VAL A CA 1
ATOM 746 C C . VAL A 1 93 ? -3.686 -0.044 -6.373 1.00 98.38 93 VAL A C 1
ATOM 748 O O . VAL A 1 93 ? -4.209 -0.308 -5.293 1.00 98.38 93 VAL A O 1
ATOM 751 N N . GLN A 1 94 ? -4.228 -0.409 -7.538 1.00 98.50 94 GLN A N 1
ATOM 752 C CA . GLN A 1 94 ? -5.504 -1.120 -7.625 1.00 98.50 94 GLN A CA 1
ATOM 753 C C . GLN A 1 94 ? -5.454 -2.456 -6.870 1.00 98.50 94 GLN A C 1
ATOM 755 O O . GLN A 1 94 ? -6.366 -2.773 -6.099 1.00 98.50 94 GLN A O 1
ATOM 760 N N . GLU A 1 95 ? -4.377 -3.227 -7.047 1.00 98.75 95 GLU A N 1
ATOM 761 C CA . GLU A 1 95 ? -4.179 -4.504 -6.358 1.00 98.75 95 GLU A CA 1
ATOM 762 C C . GLU A 1 95 ? -4.070 -4.323 -4.834 1.00 98.75 95 GLU A C 1
ATOM 764 O O . GLU A 1 95 ? -4.758 -5.010 -4.071 1.00 98.75 95 GLU A O 1
ATOM 769 N N . MET A 1 96 ? -3.222 -3.399 -4.373 1.00 98.75 96 MET A N 1
ATOM 770 C CA . MET A 1 96 ? -2.959 -3.209 -2.946 1.00 98.75 96 MET A CA 1
ATOM 771 C C . MET A 1 96 ? -4.111 -2.523 -2.224 1.00 98.75 96 MET A C 1
ATOM 773 O O . MET A 1 96 ? -4.428 -2.915 -1.102 1.00 98.75 96 MET A O 1
ATOM 777 N N . ALA A 1 97 ? -4.788 -1.568 -2.864 1.00 98.50 97 ALA A N 1
ATOM 778 C CA . ALA A 1 97 ? -5.967 -0.932 -2.294 1.00 98.50 97 ALA A CA 1
ATOM 779 C C . ALA A 1 97 ? -7.103 -1.934 -2.096 1.00 98.50 97 ALA A C 1
ATOM 781 O O . ALA A 1 97 ? -7.694 -1.989 -1.016 1.00 98.50 97 ALA A O 1
ATOM 782 N N . THR A 1 98 ? -7.349 -2.785 -3.098 1.00 98.69 98 THR A N 1
ATOM 783 C CA . THR A 1 98 ? -8.341 -3.864 -3.001 1.00 98.69 98 THR A CA 1
ATOM 784 C C . THR A 1 98 ? -7.996 -4.818 -1.855 1.00 98.69 98 THR A C 1
ATOM 786 O O . THR A 1 98 ? -8.859 -5.159 -1.048 1.00 98.69 98 THR A O 1
ATOM 789 N N . TYR A 1 99 ? -6.722 -5.204 -1.728 1.00 98.75 99 TYR A N 1
ATOM 790 C CA . TYR A 1 99 ? -6.265 -6.072 -0.642 1.00 98.75 99 TYR A CA 1
ATOM 791 C C . TYR A 1 99 ? -6.417 -5.430 0.748 1.00 98.75 99 TYR A C 1
ATOM 793 O O . TYR A 1 99 ? -6.921 -6.078 1.664 1.00 98.75 99 TYR A O 1
ATOM 801 N N . VAL A 1 100 ? -6.024 -4.161 0.914 1.00 98.56 100 VAL A N 1
ATOM 802 C CA . VAL A 1 100 ? -6.189 -3.421 2.178 1.00 98.56 100 VAL A CA 1
ATOM 803 C C . VAL A 1 100 ? -7.666 -3.328 2.551 1.00 98.56 100 VAL A C 1
ATOM 805 O O . VAL A 1 100 ? -8.022 -3.659 3.679 1.00 98.56 100 VAL A O 1
ATOM 808 N N . LYS A 1 101 ? -8.538 -2.958 1.605 1.00 98.38 101 LYS A N 1
ATOM 809 C CA . LYS A 1 101 ? -9.980 -2.821 1.855 1.00 98.38 101 LYS A CA 1
ATOM 810 C C . LYS A 1 101 ? -10.678 -4.138 2.182 1.00 98.38 101 LYS A C 1
ATOM 812 O O . LYS A 1 101 ? -11.638 -4.137 2.945 1.00 98.38 101 LYS A O 1
ATOM 817 N N . ALA A 1 102 ? -10.174 -5.262 1.676 1.00 98.44 102 ALA A N 1
ATOM 818 C CA . ALA A 1 102 ? -10.655 -6.582 2.079 1.00 98.44 102 ALA A CA 1
ATOM 819 C C . ALA A 1 102 ? -10.307 -6.926 3.544 1.00 98.44 102 ALA A C 1
ATOM 821 O O . ALA A 1 102 ? -11.008 -7.719 4.171 1.00 98.44 102 ALA A O 1
ATOM 822 N N . LEU A 1 103 ? -9.235 -6.346 4.098 1.00 98.25 103 LEU A N 1
ATOM 823 C CA . LEU A 1 103 ? -8.840 -6.522 5.502 1.00 98.25 103 LEU A CA 1
ATOM 824 C C . LEU A 1 103 ? -9.484 -5.488 6.438 1.00 98.25 103 LEU A C 1
ATOM 826 O O . LEU A 1 103 ? -9.755 -5.806 7.599 1.00 98.25 103 LEU A O 1
ATOM 830 N N . ASP A 1 104 ? -9.700 -4.273 5.932 1.00 98.19 104 ASP A N 1
ATOM 831 C CA . ASP A 1 104 ? -10.249 -3.118 6.640 1.00 98.19 104 ASP A CA 1
ATOM 832 C C . ASP A 1 104 ? -11.193 -2.318 5.729 1.00 98.19 104 ASP A C 1
ATOM 834 O O . ASP A 1 104 ? -10.780 -1.489 4.914 1.00 98.19 104 ASP A O 1
ATOM 838 N N . GLY A 1 105 ? -12.491 -2.573 5.891 1.00 97.56 105 GLY A N 1
ATOM 839 C CA . GLY A 1 105 ? -13.548 -1.855 5.183 1.00 97.56 105 GLY A CA 1
ATOM 840 C C . GLY A 1 105 ? -13.990 -0.549 5.852 1.00 97.56 105 GLY A C 1
ATOM 841 O O . GLY A 1 105 ? -14.896 0.093 5.327 1.00 97.56 105 GLY A O 1
ATOM 842 N N . LYS A 1 106 ? -13.407 -0.161 6.999 1.00 97.81 106 LYS A N 1
ATOM 843 C CA . LYS A 1 106 ? -13.890 0.956 7.830 1.00 97.81 106 LYS A CA 1
ATOM 844 C C . LYS A 1 106 ? -13.077 2.228 7.618 1.00 97.81 106 LYS A C 1
ATOM 846 O O . LYS A 1 106 ? -13.656 3.284 7.376 1.00 97.81 106 LYS A O 1
ATOM 851 N N . HIS A 1 107 ? -11.751 2.137 7.693 1.00 98.44 107 HIS A N 1
ATOM 852 C CA . HIS A 1 107 ? -10.892 3.321 7.635 1.00 98.44 107 HIS A CA 1
ATOM 853 C C . HIS A 1 107 ? -10.722 3.857 6.217 1.00 98.44 107 HIS A C 1
ATOM 855 O O . HIS A 1 107 ? -10.803 3.119 5.229 1.00 98.44 107 HIS A O 1
ATOM 861 N N . LEU A 1 108 ? -10.442 5.157 6.101 1.00 98.44 108 LEU A N 1
ATOM 862 C CA . LEU A 1 108 ? -10.073 5.759 4.824 1.00 98.44 108 LEU A CA 1
ATOM 863 C C . LEU A 1 108 ? -8.743 5.175 4.328 1.00 98.44 108 LEU A C 1
ATOM 865 O O . LEU A 1 108 ? -7.879 4.768 5.109 1.00 98.44 108 LEU A O 1
ATOM 869 N N . LEU A 1 109 ? -8.588 5.130 3.009 1.00 98.31 109 LEU A N 1
ATOM 870 C CA . LEU A 1 109 ? -7.374 4.655 2.363 1.00 98.31 109 LEU A CA 1
ATOM 871 C C . LEU A 1 109 ? -6.942 5.671 1.323 1.00 98.31 109 LEU A C 1
ATOM 873 O O . LEU A 1 109 ? -7.755 6.113 0.513 1.00 98.31 109 LEU A O 1
ATOM 877 N N . GLU A 1 110 ? -5.664 5.999 1.348 1.00 97.25 110 GLU A N 1
ATOM 878 C CA . GLU A 1 110 ? -5.036 6.915 0.414 1.00 97.25 110 GLU A CA 1
ATOM 879 C C . GLU A 1 110 ? -3.772 6.275 -0.183 1.00 97.25 110 GLU A C 1
ATOM 881 O O . GLU A 1 110 ? -3.287 5.244 0.296 1.00 97.25 110 GLU A O 1
ATOM 886 N N . ILE A 1 111 ? -3.286 6.820 -1.297 1.00 96.81 111 ILE A N 1
ATOM 887 C CA . ILE A 1 111 ? -2.174 6.217 -2.045 1.00 96.81 111 ILE A CA 1
ATOM 888 C C . ILE A 1 111 ? -0.818 6.643 -1.467 1.00 96.81 111 ILE A C 1
ATOM 890 O O . ILE A 1 111 ? 0.081 5.810 -1.372 1.00 96.81 111 ILE A O 1
ATOM 894 N N . GLY A 1 112 ? -0.699 7.916 -1.098 1.00 94.31 112 GLY A N 1
ATOM 895 C CA . GLY A 1 112 ? 0.496 8.615 -0.632 1.00 94.31 112 GLY A CA 1
ATOM 896 C C . GLY A 1 112 ? 1.249 9.334 -1.748 1.00 94.31 112 GLY A C 1
ATOM 897 O O . GLY A 1 112 ? 2.451 9.551 -1.633 1.00 94.31 112 GLY A O 1
ATOM 898 N N . MET A 1 113 ? 0.561 9.665 -2.850 1.00 90.88 113 MET A N 1
ATOM 899 C CA . MET A 1 113 ? 1.157 10.337 -4.010 1.00 90.88 113 MET A CA 1
ATOM 900 C C . MET A 1 113 ? 1.530 11.790 -3.719 1.00 90.88 113 MET A C 1
ATOM 902 O O . MET A 1 113 ? 0.785 12.516 -3.070 1.00 90.88 113 MET A O 1
ATOM 906 N N . GLU A 1 114 ? 2.626 12.231 -4.329 1.00 91.75 114 GLU A N 1
ATOM 907 C CA . GLU A 1 114 ? 3.051 13.639 -4.348 1.00 91.75 114 GLU A CA 1
ATOM 908 C C . GLU A 1 114 ? 2.175 14.511 -5.259 1.00 91.75 114 GLU A C 1
ATOM 910 O O . GLU A 1 114 ? 2.138 15.727 -5.106 1.00 91.75 114 GLU A O 1
ATOM 915 N N . GLY A 1 115 ? 1.452 13.892 -6.201 1.00 88.12 115 GLY A N 1
ATOM 916 C CA . GLY A 1 115 ? 0.514 14.584 -7.089 1.00 88.12 115 GLY A CA 1
ATOM 917 C C . GLY A 1 115 ? 1.065 14.943 -8.472 1.00 88.12 115 GLY A C 1
ATOM 918 O O . GLY A 1 115 ? 0.510 15.822 -9.125 1.00 88.12 115 GLY A O 1
ATOM 919 N N . PHE A 1 116 ? 2.127 14.280 -8.943 1.00 85.50 116 PHE A N 1
ATOM 920 C CA . PHE A 1 116 ? 2.581 14.429 -10.329 1.00 85.50 116 PHE A CA 1
ATOM 921 C C . PHE A 1 116 ? 1.520 13.922 -11.315 1.00 85.50 116 PHE A C 1
ATOM 923 O O . PHE A 1 116 ? 0.981 12.826 -11.153 1.00 85.50 116 PHE A O 1
ATOM 930 N N . TYR A 1 117 ? 1.247 14.714 -12.348 1.00 79.31 117 TYR A N 1
ATOM 931 C CA . TYR A 1 117 ? 0.357 14.332 -13.441 1.00 79.31 117 TYR A CA 1
ATOM 932 C C . TYR A 1 117 ? 1.115 13.491 -14.475 1.00 79.31 117 TYR A C 1
ATOM 934 O O . TYR A 1 117 ? 2.301 13.715 -14.710 1.00 79.31 117 TYR A O 1
ATOM 942 N N . GLY A 1 118 ? 0.428 12.522 -15.085 1.00 71.75 118 GLY A N 1
ATOM 943 C CA . GLY A 1 118 ? 0.916 11.852 -16.293 1.00 71.75 118 GLY A CA 1
ATOM 944 C C . GLY A 1 118 ? 0.673 12.705 -17.541 1.00 71.75 118 GLY A C 1
ATOM 945 O O . GLY A 1 118 ? -0.012 13.724 -17.474 1.00 71.75 118 GLY A O 1
ATOM 946 N N . ASP A 1 119 ? 1.173 12.253 -18.692 1.00 66.56 119 ASP A N 1
ATOM 947 C CA . ASP A 1 119 ? 1.094 12.997 -19.964 1.00 66.56 119 ASP A CA 1
ATOM 948 C C . ASP A 1 119 ? -0.335 13.229 -20.494 1.00 66.56 119 ASP A C 1
ATOM 950 O O . ASP A 1 119 ? -0.541 13.966 -21.457 1.00 66.56 119 ASP A O 1
ATOM 954 N N . SER A 1 120 ? -1.353 12.641 -19.871 1.00 63.69 120 SER A N 1
ATOM 955 C CA . SER A 1 120 ? -2.753 12.863 -20.224 1.00 63.69 120 SER A CA 1
ATOM 956 C C . SER A 1 120 ? -3.341 14.065 -19.473 1.00 63.69 120 SER A C 1
ATOM 958 O O . SER A 1 120 ? -4.029 13.915 -18.461 1.00 63.69 120 SER A O 1
ATOM 960 N N . LEU A 1 121 ? -3.074 15.254 -20.025 1.00 46.56 121 LEU A N 1
ATOM 961 C CA . LEU A 1 121 ? -3.911 16.462 -19.930 1.00 46.56 121 LEU A CA 1
ATOM 962 C C . LEU A 1 121 ? -4.678 16.734 -21.248 1.00 46.56 121 LEU A C 1
ATOM 964 O O . LEU A 1 121 ? -5.154 17.848 -21.468 1.00 46.56 121 LEU A O 1
ATOM 968 N N . LEU A 1 122 ? -4.812 15.720 -22.112 1.00 36.47 122 LEU A N 1
ATOM 969 C CA . LEU A 1 122 ? -5.597 15.737 -23.352 1.00 36.47 122 LEU A CA 1
ATOM 970 C C . LEU A 1 122 ? -6.393 14.440 -23.504 1.00 36.47 122 LEU A C 1
ATOM 972 O O . LEU A 1 122 ? -5.779 13.362 -23.333 1.00 36.47 122 LEU A O 1
#

InterPro domains:
  IPR001547 Glycoside hydrolase, family 5 [PF26410] (6-119)
  IPR017853 Glycoside hydrolase superfamily [SSF51445] (1-120)
  IPR045053 Mannan endo-1,4-beta-mannosidase-like [PTHR31451] (2-120)